Protein AF-D5SZH8-F1 (afdb_monomer)

Radius of gyration: 25.91 Å; Cα contacts (8 Å, |Δi|>4): 132; chains: 1; bounding box: 96×25×32 Å

Mean predicted aligned error: 12.78 Å

Foldseek 3Di:
DDDDDDDPDPDDPPPVVCDPDPDDPLQPAQDPADFPQDDP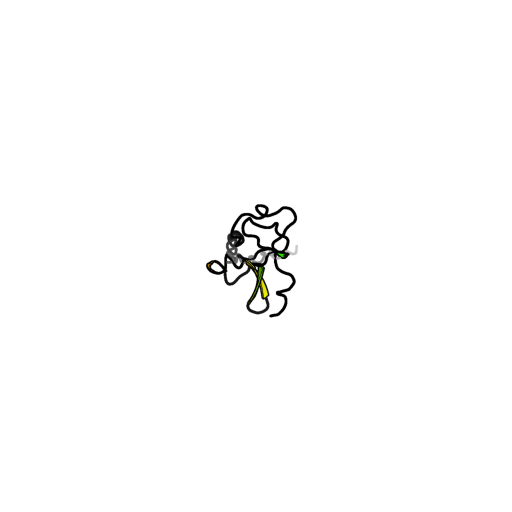PDFLLQFPQFDFDDDPPDTATAGNVRPVVDDSDNSHGDDRGTHDHNPGDGDDPVPPDD

Structure (mmCIF, N/CA/C/O backbone):
data_AF-D5SZH8-F1
#
_entry.id   AF-D5SZH8-F1
#
loop_
_atom_site.group_PDB
_atom_site.id
_atom_site.type_symbol
_atom_site.label_atom_id
_atom_site.label_alt_id
_atom_site.label_comp_id
_atom_site.label_asym_id
_atom_site.label_entity_id
_atom_site.label_seq_id
_atom_site.pdbx_PDB_ins_code
_atom_site.Cartn_x
_atom_site.Cartn_y
_atom_site.Cartn_z
_atom_site.occupancy
_atom_site.B_iso_or_equiv
_atom_site.auth_seq_id
_atom_site.auth_comp_id
_atom_site.auth_asym_id
_atom_site.auth_atom_id
_atom_site.pdbx_PDB_model_num
ATOM 1 N N . MET A 1 1 ? 78.855 -15.730 -7.490 1.00 46.53 1 MET A N 1
ATOM 2 C CA . MET A 1 1 ? 77.997 -14.529 -7.450 1.00 46.53 1 MET A CA 1
ATOM 3 C C . MET A 1 1 ? 76.981 -14.687 -8.572 1.00 46.53 1 MET A C 1
ATOM 5 O O . MET A 1 1 ? 77.348 -14.520 -9.723 1.00 46.53 1 MET A O 1
ATOM 9 N N . LYS A 1 2 ? 75.779 -15.193 -8.275 1.00 49.28 2 LYS A N 1
ATOM 10 C CA . LYS A 1 2 ? 74.735 -15.427 -9.284 1.00 49.28 2 LYS A CA 1
ATOM 11 C C . LYS A 1 2 ? 73.717 -14.298 -9.150 1.00 49.28 2 LYS A C 1
ATOM 13 O O . LYS A 1 2 ? 73.004 -14.244 -8.157 1.00 49.28 2 LYS A O 1
ATOM 18 N N . SER A 1 3 ? 73.739 -13.366 -10.093 1.00 55.72 3 SER A N 1
ATOM 19 C CA . SER A 1 3 ? 72.818 -12.233 -10.173 1.00 55.72 3 SER A CA 1
ATOM 20 C C . SER A 1 3 ? 71.429 -12.758 -10.539 1.00 55.72 3 SER A C 1
ATOM 22 O O . SER A 1 3 ? 71.273 -13.415 -11.567 1.00 55.72 3 SER A O 1
ATOM 24 N N . HIS A 1 4 ? 70.436 -12.521 -9.687 1.00 58.66 4 HIS A N 1
ATOM 25 C CA . HIS A 1 4 ? 69.042 -12.848 -9.980 1.00 58.66 4 HIS A CA 1
ATOM 26 C C . HIS A 1 4 ? 68.482 -11.899 -11.060 1.00 58.66 4 HIS A C 1
ATOM 28 O O . HIS A 1 4 ? 68.818 -10.714 -11.035 1.00 58.66 4 HIS A O 1
ATOM 34 N N . PRO A 1 5 ? 67.635 -12.381 -11.990 1.00 59.00 5 PRO A N 1
ATOM 35 C CA . PRO A 1 5 ? 66.942 -11.522 -12.945 1.00 59.00 5 PRO A CA 1
ATOM 36 C C . PRO A 1 5 ? 65.884 -10.663 -12.237 1.00 59.00 5 PRO A C 1
ATOM 38 O O . PRO A 1 5 ? 65.224 -11.113 -11.298 1.00 59.00 5 PRO A O 1
ATOM 41 N N . THR A 1 6 ? 65.741 -9.416 -12.682 1.00 60.22 6 THR A N 1
ATOM 42 C CA . THR A 1 6 ? 64.751 -8.451 -12.196 1.00 60.22 6 THR A CA 1
ATOM 43 C C . THR A 1 6 ? 63.336 -8.960 -12.456 1.00 60.22 6 THR A C 1
ATOM 45 O O . THR A 1 6 ? 62.935 -9.185 -13.594 1.00 60.22 6 THR A O 1
ATOM 48 N N . ASN A 1 7 ? 62.592 -9.150 -11.371 1.00 59.12 7 ASN A N 1
ATOM 49 C CA . ASN A 1 7 ? 61.163 -9.424 -11.362 1.00 59.12 7 ASN A CA 1
ATOM 50 C C . ASN A 1 7 ? 60.418 -8.129 -11.727 1.00 59.12 7 ASN A C 1
ATOM 52 O O . ASN A 1 7 ? 60.063 -7.349 -10.844 1.00 59.12 7 ASN A O 1
ATOM 56 N N . GLU A 1 8 ? 60.260 -7.850 -13.022 1.00 63.12 8 GLU A N 1
ATOM 57 C CA . GLU A 1 8 ? 59.324 -6.824 -13.479 1.00 63.12 8 GLU A CA 1
ATOM 58 C C . GLU A 1 8 ? 57.905 -7.335 -13.230 1.00 63.12 8 GLU A C 1
ATOM 60 O O . GLU A 1 8 ? 57.437 -8.287 -13.857 1.00 63.12 8 GLU A O 1
ATOM 65 N N . ALA A 1 9 ? 57.242 -6.720 -12.251 1.00 61.97 9 ALA A N 1
ATOM 66 C CA . ALA A 1 9 ? 55.851 -6.990 -11.943 1.00 61.97 9 ALA A CA 1
ATOM 67 C C . ALA A 1 9 ? 54.996 -6.780 -13.209 1.00 61.97 9 ALA A C 1
ATOM 69 O O . ALA A 1 9 ? 55.123 -5.735 -13.855 1.00 61.97 9 ALA A O 1
ATOM 70 N N . PRO A 1 10 ? 54.122 -7.732 -13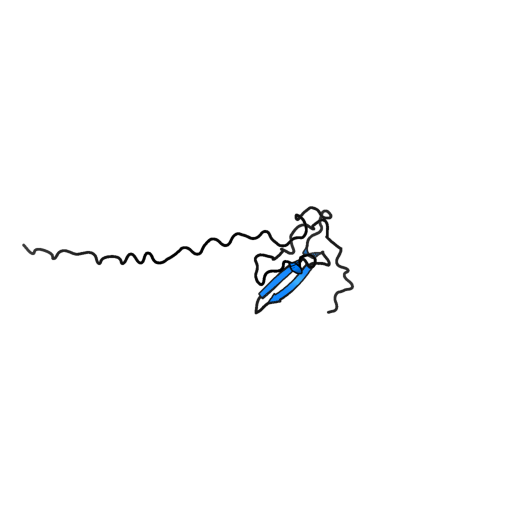.580 1.00 58.38 10 PRO A N 1
ATOM 71 C CA . PRO A 1 10 ? 53.216 -7.534 -14.698 1.00 58.38 10 PRO A CA 1
ATOM 72 C C . PRO A 1 10 ? 52.311 -6.336 -14.399 1.00 58.38 10 PRO A C 1
ATOM 74 O O . PRO A 1 10 ? 51.687 -6.263 -13.339 1.00 58.38 10 PRO A O 1
ATOM 77 N N . GLN A 1 11 ? 52.280 -5.388 -15.335 1.00 59.72 11 GLN A N 1
ATOM 78 C CA . GLN A 1 11 ? 51.422 -4.208 -15.300 1.00 59.72 11 GLN A CA 1
ATOM 79 C C . GLN A 1 11 ? 49.962 -4.665 -15.134 1.00 59.72 11 GLN A C 1
ATOM 81 O O . GLN A 1 11 ? 49.397 -5.310 -16.020 1.00 59.72 11 GLN A O 1
ATOM 86 N N . LEU A 1 12 ? 49.377 -4.376 -13.969 1.00 57.06 12 LEU A N 1
ATOM 87 C CA . LEU A 1 12 ? 47.947 -4.517 -13.709 1.00 57.06 12 LEU A CA 1
ATOM 88 C C . LEU A 1 12 ? 47.219 -3.595 -14.688 1.00 57.06 12 LEU A C 1
ATOM 90 O O . LEU A 1 12 ? 47.374 -2.382 -14.621 1.00 57.06 12 LEU A O 1
ATOM 94 N N . PHE A 1 13 ? 46.466 -4.172 -15.616 1.00 57.34 13 PHE A N 1
ATOM 95 C CA . PHE A 1 13 ? 45.609 -3.426 -16.525 1.00 57.34 13 PHE A CA 1
ATOM 96 C C . PHE A 1 13 ? 44.604 -2.601 -15.702 1.00 57.34 13 PHE A C 1
ATOM 98 O O . PHE A 1 13 ? 43.749 -3.139 -14.998 1.00 57.34 13 PHE A O 1
ATOM 105 N N . GLU A 1 14 ? 44.730 -1.281 -15.764 1.00 60.97 14 GLU A N 1
ATOM 106 C CA . GLU A 1 14 ? 43.742 -0.334 -15.255 1.00 60.97 14 GLU A CA 1
ATOM 107 C C . GLU A 1 14 ? 42.566 -0.317 -16.238 1.00 60.97 14 GLU A C 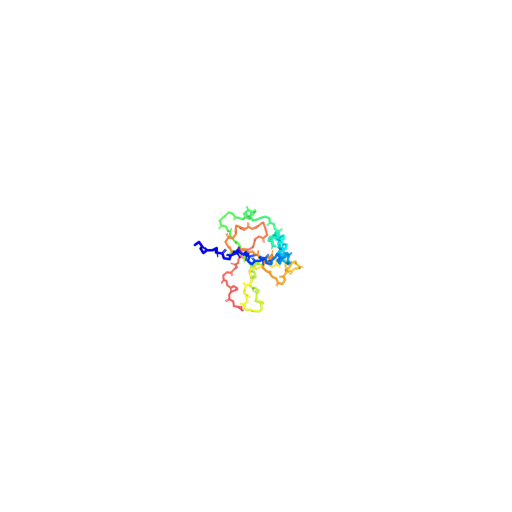1
ATOM 109 O O . GLU A 1 14 ? 42.465 0.543 -17.110 1.00 60.97 14 GLU A O 1
ATOM 114 N N . ASP A 1 15 ? 41.685 -1.317 -16.164 1.00 61.94 15 ASP A N 1
ATOM 115 C CA . ASP A 1 15 ? 40.432 -1.274 -16.921 1.00 61.94 15 ASP A CA 1
ATOM 116 C C . ASP A 1 15 ? 39.439 -0.354 -16.189 1.00 61.94 15 ASP A C 1
ATOM 118 O O . ASP A 1 15 ? 38.518 -0.781 -15.490 1.00 61.94 15 ASP A O 1
ATOM 122 N N . ASP A 1 16 ? 39.670 0.954 -16.336 1.00 61.06 16 ASP A N 1
ATOM 123 C CA . ASP A 1 16 ? 38.879 2.083 -15.818 1.00 61.06 16 ASP A CA 1
ATOM 124 C C . ASP A 1 16 ? 37.446 2.162 -16.400 1.00 61.06 16 ASP A C 1
ATOM 126 O O . ASP A 1 16 ? 36.757 3.184 -16.319 1.00 61.06 16 ASP 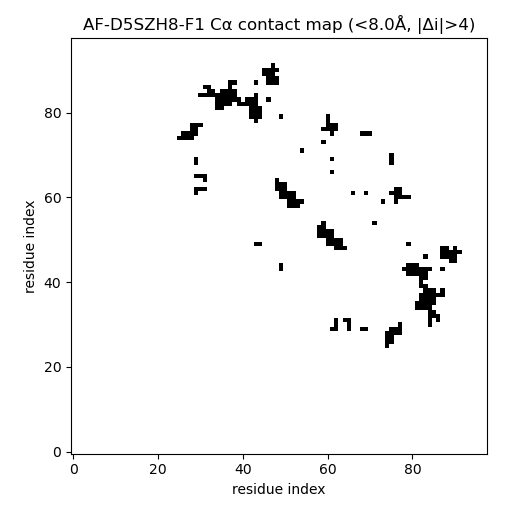A O 1
ATOM 130 N N . THR A 1 17 ? 36.939 1.085 -17.010 1.00 63.91 17 THR A N 1
ATOM 131 C CA . THR A 1 17 ? 35.637 1.087 -17.693 1.00 63.91 17 THR A CA 1
ATOM 132 C C . THR A 1 17 ? 34.466 0.628 -16.824 1.00 63.91 17 THR A C 1
ATOM 134 O O . THR A 1 17 ? 33.315 0.653 -17.278 1.00 63.91 17 THR A O 1
ATOM 137 N N . VAL A 1 18 ? 34.682 0.305 -15.543 1.00 66.19 18 VAL A N 1
ATOM 138 C CA . VAL A 1 18 ? 33.584 -0.015 -14.617 1.00 66.19 18 VAL A CA 1
ATOM 139 C C . VAL A 1 18 ? 32.897 1.271 -14.152 1.00 66.19 18 VAL A C 1
ATOM 141 O O . VAL A 1 18 ? 33.073 1.744 -13.031 1.00 66.19 18 VAL A O 1
ATOM 144 N N . ARG A 1 19 ? 32.055 1.851 -15.015 1.00 72.06 19 ARG A N 1
ATOM 145 C CA . ARG A 1 19 ? 31.140 2.923 -14.604 1.00 72.06 19 ARG A CA 1
ATOM 146 C C . ARG A 1 19 ? 30.227 2.385 -13.496 1.00 72.06 19 ARG A C 1
ATOM 148 O O . ARG A 1 19 ? 29.456 1.456 -13.762 1.00 72.06 19 ARG A O 1
ATOM 155 N N . PRO A 1 20 ? 30.244 2.954 -12.275 1.00 67.31 20 PRO A N 1
ATOM 156 C CA . PRO A 1 20 ? 29.322 2.532 -11.236 1.00 67.31 20 PRO A CA 1
ATOM 157 C C . PRO A 1 20 ? 27.898 2.775 -11.733 1.00 67.31 20 PRO A C 1
ATOM 159 O O . PRO A 1 20 ? 27.552 3.872 -12.181 1.00 67.31 20 PRO A O 1
ATOM 162 N N . LYS A 1 21 ? 27.068 1.729 -11.685 1.00 65.12 21 LYS A N 1
ATOM 163 C CA . LYS A 1 21 ? 25.658 1.829 -12.063 1.00 65.12 21 LYS A CA 1
ATOM 164 C C . LYS A 1 21 ? 25.036 2.955 -11.226 1.00 65.12 21 LYS A C 1
ATOM 166 O O . LYS A 1 21 ? 25.111 2.878 -9.998 1.00 65.12 21 LYS A O 1
ATOM 171 N N . PRO A 1 22 ? 24.452 4.000 -11.844 1.00 64.25 22 PRO A N 1
ATOM 172 C CA . PRO A 1 22 ? 23.924 5.125 -11.090 1.00 64.25 22 PRO A CA 1
ATOM 173 C C . PRO A 1 22 ? 22.897 4.605 -10.089 1.00 64.25 22 PRO A C 1
ATOM 175 O O . PRO A 1 22 ? 22.030 3.800 -10.446 1.00 64.25 22 PRO A O 1
ATOM 178 N N . ALA A 1 23 ? 23.018 5.041 -8.834 1.00 62.97 23 ALA A N 1
ATOM 179 C CA . ALA A 1 23 ? 22.085 4.664 -7.786 1.00 62.97 23 ALA A CA 1
ATOM 180 C C . ALA A 1 23 ? 20.670 5.005 -8.263 1.00 62.97 23 ALA A C 1
ATOM 182 O O . ALA A 1 23 ? 20.341 6.171 -8.496 1.00 62.97 23 ALA A O 1
ATOM 183 N N . SER A 1 24 ? 19.831 3.984 -8.459 1.00 62.03 24 SER A N 1
ATOM 184 C CA . SER A 1 24 ? 18.436 4.211 -8.815 1.00 62.03 24 SER A CA 1
ATOM 185 C C . SER A 1 24 ? 17.828 5.046 -7.696 1.00 62.03 24 SER A C 1
ATOM 187 O O . SER A 1 24 ? 17.785 4.582 -6.551 1.00 62.03 24 SER A O 1
ATOM 189 N N . ARG A 1 25 ? 17.392 6.276 -8.000 1.00 58.66 25 ARG A N 1
ATOM 190 C CA . ARG A 1 25 ? 16.624 7.093 -7.054 1.00 58.66 25 ARG A CA 1
ATOM 191 C C . ARG A 1 25 ? 15.529 6.190 -6.490 1.00 58.66 25 ARG A C 1
ATOM 193 O O . ARG A 1 25 ? 14.760 5.626 -7.266 1.00 58.66 25 ARG A O 1
ATOM 200 N N . LYS A 1 26 ? 15.511 5.982 -5.169 1.00 56.78 26 LYS A N 1
ATOM 201 C CA . LYS A 1 26 ? 14.435 5.236 -4.510 1.00 56.78 26 LYS A CA 1
ATOM 202 C C . LYS A 1 26 ? 13.177 6.066 -4.725 1.00 56.78 26 L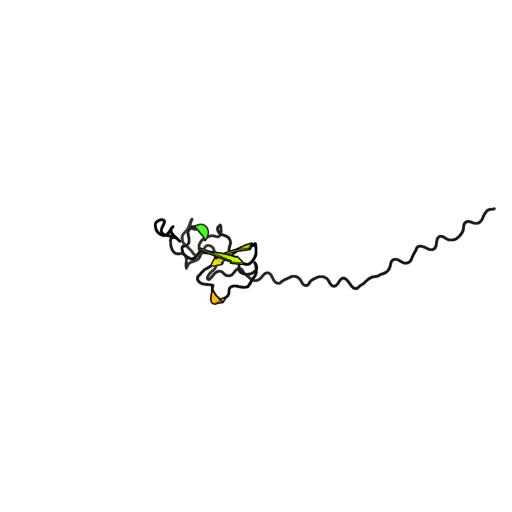YS A C 1
ATOM 204 O O . LYS A 1 26 ? 12.973 7.046 -4.013 1.00 56.78 26 LYS A O 1
ATOM 209 N N . LEU A 1 27 ? 12.409 5.752 -5.771 1.00 57.81 27 LEU A N 1
ATOM 210 C CA . LEU A 1 27 ? 11.121 6.396 -5.966 1.00 57.81 27 LEU A CA 1
ATOM 211 C C . LEU A 1 27 ? 10.312 6.153 -4.689 1.00 57.81 27 LEU A C 1
ATOM 213 O O . LEU A 1 27 ? 10.353 5.039 -4.151 1.00 57.81 27 LEU A O 1
ATOM 217 N N . PRO A 1 28 ? 9.632 7.187 -4.169 1.00 63.22 28 PRO A N 1
ATOM 218 C CA . PRO A 1 28 ? 8.735 6.982 -3.058 1.00 63.22 28 PRO A CA 1
ATOM 219 C C . PRO A 1 28 ? 7.700 5.938 -3.488 1.00 63.22 28 PRO A C 1
ATOM 221 O O . PRO A 1 28 ? 7.244 5.945 -4.637 1.00 63.22 28 PRO A O 1
ATOM 224 N N . PRO A 1 29 ? 7.352 5.014 -2.590 1.00 69.75 29 PRO A N 1
ATOM 225 C CA . PRO A 1 29 ? 6.370 4.002 -2.909 1.00 69.75 29 PRO A CA 1
ATOM 226 C C . PRO A 1 29 ? 5.047 4.656 -3.284 1.00 69.75 29 PRO A C 1
ATOM 228 O O . PRO A 1 29 ? 4.680 5.707 -2.754 1.00 69.75 29 PRO A O 1
ATOM 231 N N . CYS A 1 30 ? 4.325 4.034 -4.210 1.00 77.19 30 CYS A N 1
ATOM 232 C CA . CYS A 1 30 ? 3.135 4.638 -4.785 1.00 77.19 30 CYS A CA 1
ATOM 233 C C . CYS A 1 30 ? 1.936 4.434 -3.848 1.00 77.19 30 CYS A C 1
ATOM 235 O O . CYS A 1 30 ? 1.106 3.542 -4.036 1.00 77.19 30 CYS A O 1
ATOM 237 N N . ILE A 1 31 ? 1.887 5.253 -2.796 1.00 82.25 31 ILE A N 1
ATOM 238 C CA . ILE A 1 31 ? 0.779 5.347 -1.844 1.00 82.25 31 ILE A CA 1
ATOM 239 C C . ILE A 1 31 ? 0.040 6.671 -2.046 1.00 82.25 31 ILE A C 1
ATOM 241 O O . ILE A 1 31 ? 0.686 7.711 -2.164 1.00 82.25 31 ILE A O 1
ATOM 245 N N . PRO A 1 32 ? -1.305 6.671 -2.061 1.00 84.00 32 PRO A N 1
ATOM 246 C CA . PRO A 1 32 ? -2.090 7.889 -2.274 1.00 84.00 32 PRO A CA 1
ATOM 247 C C . PRO A 1 32 ? -1.916 8.908 -1.144 1.00 84.00 32 PRO A C 1
ATOM 249 O O . PRO A 1 32 ? -2.232 10.087 -1.296 1.00 84.00 32 PRO A O 1
ATOM 252 N N . SER A 1 33 ? -1.478 8.469 0.036 1.00 83.69 33 SER A N 1
ATOM 253 C CA . SER A 1 33 ? -1.235 9.306 1.211 1.00 83.69 33 SER A CA 1
ATOM 254 C C . SER A 1 33 ? -0.234 8.618 2.144 1.00 83.69 33 SER A C 1
ATOM 256 O O . SER A 1 33 ? -0.109 7.393 2.062 1.00 83.69 33 SER A O 1
ATOM 258 N N . PRO A 1 34 ? 0.450 9.360 3.036 1.00 83.62 34 PRO A N 1
ATOM 259 C CA . PRO A 1 34 ? 1.405 8.779 3.978 1.00 83.62 34 PRO A CA 1
ATOM 260 C C . PRO A 1 34 ? 0.794 7.625 4.786 1.00 83.62 34 PRO A C 1
ATOM 262 O O . PRO A 1 34 ? -0.353 7.708 5.238 1.00 83.62 34 PRO A O 1
ATOM 265 N N . SER A 1 35 ? 1.551 6.541 4.965 1.00 84.69 35 SER A N 1
ATOM 266 C CA . SER A 1 35 ? 1.151 5.409 5.810 1.00 84.69 35 SER A CA 1
ATOM 267 C C . SER A 1 35 ? 0.999 5.850 7.267 1.00 84.69 35 SER A C 1
ATOM 269 O O . SER A 1 35 ? 1.803 6.648 7.742 1.00 84.69 35 SER A O 1
ATOM 271 N N . GLY A 1 36 ? 0.004 5.320 7.981 1.00 84.31 36 GLY A N 1
ATOM 272 C CA . GLY A 1 36 ? -0.273 5.693 9.376 1.00 84.31 36 GLY A CA 1
ATOM 273 C C . GLY A 1 36 ? -1.232 6.874 9.535 1.00 84.31 36 GLY A C 1
ATOM 274 O O . GLY A 1 36 ? -1.493 7.299 10.651 1.00 84.31 36 GLY A O 1
ATOM 275 N N . THR A 1 37 ? -1.779 7.386 8.429 1.00 87.44 37 THR A N 1
ATOM 276 C CA . THR A 1 37 ? -2.857 8.395 8.434 1.00 87.44 37 THR A CA 1
ATOM 277 C C . THR A 1 37 ? -4.260 7.784 8.481 1.00 87.44 37 THR A C 1
ATOM 279 O O . THR A 1 37 ? -5.243 8.514 8.558 1.00 87.44 37 THR A O 1
ATOM 282 N N . GLY A 1 38 ? -4.367 6.460 8.361 1.00 85.81 38 GLY A N 1
ATOM 283 C CA . GLY A 1 38 ? -5.620 5.716 8.429 1.00 85.81 38 GLY A CA 1
ATOM 284 C C . GLY A 1 38 ? -5.989 5.264 9.849 1.00 85.81 38 GLY A C 1
ATOM 285 O O . GLY A 1 38 ? -5.327 5.643 10.816 1.00 85.81 38 GLY A O 1
ATOM 286 N N . PRO A 1 39 ? -7.044 4.440 9.981 1.00 87.00 39 PRO A N 1
ATOM 287 C CA . PRO A 1 39 ? -7.491 3.920 11.270 1.00 87.00 39 PRO A CA 1
ATOM 288 C C . PRO A 1 39 ? -6.387 3.144 12.004 1.00 87.00 39 PRO A C 1
ATOM 290 O O . PRO A 1 39 ? -5.636 2.370 11.404 1.00 87.00 39 PRO A O 1
ATOM 293 N N . ALA A 1 40 ? -6.296 3.356 13.320 1.00 88.44 40 ALA A N 1
ATOM 294 C CA . ALA A 1 40 ? -5.293 2.718 14.165 1.00 88.44 40 ALA A CA 1
ATOM 295 C C . ALA A 1 40 ? -5.466 1.190 14.168 1.00 88.44 40 ALA A C 1
ATOM 297 O O . ALA A 1 40 ? -6.570 0.679 14.335 1.00 88.44 40 ALA A O 1
ATOM 298 N N . GLY A 1 41 ? -4.361 0.465 13.983 1.00 87.94 41 GLY A N 1
ATOM 299 C CA . GLY A 1 41 ? -4.349 -1.001 13.930 1.00 87.94 41 GLY A CA 1
ATOM 300 C C . GLY A 1 41 ? -4.681 -1.604 12.560 1.00 87.94 41 GLY A C 1
ATOM 301 O O . GLY A 1 41 ? -4.461 -2.798 12.366 1.00 87.94 41 GLY A O 1
ATOM 302 N N . GLU A 1 42 ? -5.136 -0.807 11.589 1.00 91.75 42 GLU A N 1
ATOM 303 C CA . GLU A 1 42 ? -5.399 -1.282 10.229 1.00 91.75 42 GLU A CA 1
ATOM 304 C C . GLU A 1 42 ? -4.162 -1.161 9.331 1.00 91.75 42 GLU A C 1
ATOM 306 O O . GLU A 1 42 ? -3.304 -0.287 9.494 1.00 91.75 42 GLU A O 1
ATOM 311 N N . THR A 1 43 ? -4.069 -2.047 8.338 1.00 93.31 43 THR A N 1
ATOM 312 C CA . THR A 1 43 ? -2.920 -2.120 7.425 1.00 93.31 43 THR A CA 1
ATOM 313 C C . THR A 1 43 ? -3.358 -2.148 5.967 1.00 93.31 43 THR A C 1
ATOM 315 O O . THR A 1 43 ? -4.522 -2.381 5.639 1.00 93.31 43 THR A O 1
ATOM 318 N N . CYS A 1 44 ? -2.419 -1.945 5.042 1.00 90.31 44 CYS A N 1
ATOM 319 C CA . CYS A 1 44 ? -2.683 -2.144 3.619 1.00 90.31 44 CYS A CA 1
ATOM 320 C C . CYS A 1 44 ? -3.186 -3.566 3.312 1.00 90.31 44 CYS A C 1
ATOM 322 O O . CYS A 1 44 ? -3.940 -3.730 2.360 1.00 90.31 44 CYS A O 1
ATOM 324 N N . MET A 1 45 ? -2.835 -4.578 4.114 1.00 90.00 45 MET A N 1
ATOM 325 C CA . MET A 1 45 ? -3.319 -5.956 3.962 1.00 90.00 45 MET A CA 1
ATOM 326 C C . MET A 1 45 ? -4.839 -6.091 4.136 1.00 90.00 45 MET A C 1
ATOM 328 O O . MET A 1 45 ? -5.461 -6.893 3.439 1.00 90.00 45 MET A O 1
ATOM 332 N N . SER A 1 46 ? -5.438 -5.311 5.041 1.00 91.44 46 SER A N 1
ATOM 333 C CA . SER A 1 46 ? -6.890 -5.288 5.272 1.00 91.44 46 SER A CA 1
ATOM 334 C C . SER A 1 46 ? -7.634 -4.327 4.338 1.00 91.44 46 SER A C 1
ATOM 336 O O . SER A 1 46 ? -8.862 -4.250 4.384 1.00 91.44 46 SER A O 1
ATOM 338 N N . CYS A 1 47 ? -6.909 -3.612 3.472 1.00 92.12 47 CYS A N 1
ATOM 339 C CA . CYS A 1 47 ? -7.474 -2.637 2.549 1.00 92.12 47 CYS A CA 1
ATOM 340 C C . CYS A 1 47 ? -8.087 -3.310 1.313 1.00 92.12 47 CYS A C 1
ATOM 342 O O . CYS A 1 47 ? -7.454 -4.150 0.666 1.00 92.12 47 CYS A O 1
ATOM 344 N N . ARG A 1 48 ? -9.281 -2.866 0.913 1.00 92.00 48 ARG A N 1
ATOM 345 C CA . ARG A 1 48 ? -9.955 -3.265 -0.331 1.00 92.00 48 ARG A CA 1
ATOM 346 C C . ARG A 1 48 ? -9.138 -2.921 -1.578 1.00 92.00 48 ARG A C 1
ATOM 348 O O . ARG A 1 48 ? -9.165 -3.651 -2.563 1.00 92.00 48 ARG A O 1
ATOM 355 N N . HIS A 1 49 ? -8.373 -1.833 -1.533 1.00 91.31 49 HIS A N 1
ATOM 356 C CA . HIS A 1 49 ? -7.603 -1.338 -2.677 1.00 91.31 49 HIS A CA 1
ATOM 357 C C . HIS A 1 49 ? -6.236 -2.013 -2.857 1.00 91.31 49 HIS A C 1
ATOM 359 O O . HIS A 1 49 ? -5.471 -1.599 -3.730 1.00 91.31 49 HIS A O 1
ATOM 365 N N . LEU A 1 50 ? -5.880 -3.008 -2.038 1.00 91.00 50 LEU A N 1
ATOM 366 C CA . LEU A 1 50 ? -4.641 -3.757 -2.227 1.00 91.00 50 LEU A CA 1
ATOM 367 C C . LEU A 1 50 ? -4.764 -4.670 -3.453 1.00 91.00 50 LEU A C 1
ATOM 369 O O . LEU A 1 50 ? -5.481 -5.669 -3.434 1.00 91.00 50 LEU A O 1
ATOM 373 N N . CYS A 1 51 ? -4.021 -4.350 -4.510 1.00 91.31 51 CYS A N 1
ATOM 374 C CA . CYS A 1 51 ? -3.980 -5.133 -5.737 1.00 91.31 51 CYS A CA 1
ATOM 375 C C . CYS A 1 51 ? -2.723 -6.010 -5.784 1.00 91.31 51 CYS A C 1
ATOM 377 O O . CYS A 1 51 ? -1.618 -5.557 -5.476 1.00 91.31 51 CYS A O 1
ATOM 379 N N . ARG A 1 52 ? -2.892 -7.259 -6.231 1.00 91.19 52 ARG A N 1
ATOM 380 C CA . ARG A 1 52 ? -1.793 -8.158 -6.604 1.00 91.19 52 ARG A CA 1
ATOM 381 C C . ARG A 1 52 ? -1.667 -8.159 -8.119 1.00 91.19 52 ARG A C 1
ATOM 383 O O . ARG A 1 52 ? -2.564 -8.635 -8.805 1.00 91.19 52 ARG A O 1
ATOM 390 N N . VAL A 1 53 ? -0.571 -7.618 -8.630 1.00 89.31 53 VAL A N 1
ATOM 391 C CA . VAL A 1 53 ? -0.310 -7.504 -10.067 1.00 89.31 53 VAL A CA 1
ATOM 392 C C . VAL A 1 53 ? 0.774 -8.503 -10.433 1.00 89.31 53 VAL A C 1
ATOM 394 O O . VAL A 1 53 ? 1.873 -8.439 -9.887 1.00 89.31 53 VAL A O 1
ATOM 397 N N . ARG A 1 54 ? 0.476 -9.432 -11.343 1.00 89.00 54 ARG A N 1
ATOM 398 C CA . ARG A 1 54 ? 1.483 -10.346 -11.893 1.00 89.00 54 ARG A CA 1
ATOM 399 C C . ARG A 1 54 ? 2.134 -9.706 -13.110 1.00 89.00 54 ARG A C 1
ATOM 401 O O . ARG A 1 54 ? 1.430 -9.192 -13.975 1.00 89.00 54 ARG A O 1
ATOM 408 N N . HIS A 1 55 ? 3.456 -9.731 -13.168 1.00 85.19 55 HIS A N 1
ATOM 409 C CA . HIS A 1 55 ? 4.202 -9.287 -14.337 1.00 85.19 55 HIS A CA 1
ATOM 410 C C . HIS A 1 55 ? 5.474 -10.127 -14.471 1.00 85.19 55 HIS A C 1
ATOM 412 O O . HIS A 1 55 ? 6.335 -10.110 -13.588 1.00 85.19 55 HIS A O 1
ATOM 418 N N . ASN A 1 56 ? 5.569 -10.856 -15.586 1.00 86.31 56 ASN A N 1
ATOM 419 C CA . ASN A 1 56 ? 6.479 -11.991 -15.768 1.00 86.31 56 ASN A CA 1
ATOM 420 C C . ASN A 1 56 ? 6.330 -12.984 -14.599 1.00 86.31 56 ASN A C 1
ATOM 422 O O . ASN A 1 56 ? 5.207 -13.303 -14.207 1.00 86.31 56 ASN A O 1
ATOM 426 N N . ASP A 1 57 ? 7.443 -13.411 -14.007 1.00 88.50 57 ASP A N 1
ATOM 427 C CA . ASP A 1 57 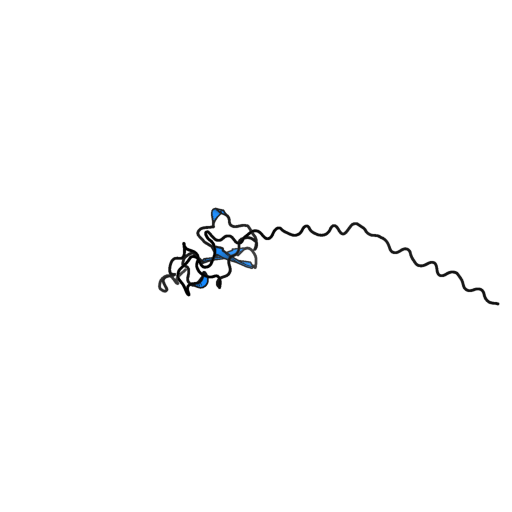? 7.489 -14.348 -12.879 1.00 88.50 57 ASP A CA 1
ATOM 428 C C . ASP A 1 57 ? 7.303 -13.675 -11.506 1.00 88.50 57 ASP A C 1
ATOM 430 O O . ASP A 1 57 ? 7.360 -14.334 -10.467 1.00 88.50 57 ASP A O 1
ATOM 434 N N . TYR A 1 58 ? 7.078 -12.356 -11.472 1.00 85.44 58 TYR A N 1
ATOM 435 C CA . TYR A 1 58 ? 6.980 -11.587 -10.233 1.00 85.44 58 TYR A CA 1
ATOM 436 C C . TYR A 1 58 ? 5.542 -11.185 -9.904 1.00 85.44 58 TYR A C 1
ATOM 438 O O . TYR A 1 58 ? 4.729 -10.854 -10.773 1.00 85.44 58 TYR A O 1
ATOM 446 N N . VAL A 1 59 ? 5.245 -11.162 -8.603 1.00 89.50 59 VAL A N 1
ATOM 447 C CA . VAL A 1 59 ? 3.991 -10.642 -8.055 1.00 89.50 59 VAL A CA 1
ATOM 448 C C . VAL A 1 59 ? 4.280 -9.361 -7.290 1.00 89.50 59 VAL A C 1
ATOM 450 O O . VAL A 1 59 ? 4.991 -9.365 -6.287 1.00 89.50 59 VAL A O 1
ATOM 453 N N . TYR A 1 60 ? 3.678 -8.273 -7.749 1.00 88.94 60 TYR A N 1
ATOM 454 C CA . TYR A 1 60 ? 3.818 -6.945 -7.178 1.00 88.94 60 TYR A CA 1
ATOM 455 C C . TYR A 1 60 ? 2.578 -6.577 -6.369 1.00 88.94 60 TYR A C 1
ATOM 457 O O . TYR A 1 60 ? 1.440 -6.791 -6.798 1.00 88.94 60 TYR A O 1
ATOM 465 N N . LEU A 1 61 ? 2.793 -6.004 -5.188 1.00 90.94 61 LEU A N 1
ATOM 466 C CA . LEU A 1 61 ? 1.730 -5.432 -4.370 1.00 90.94 61 LEU A CA 1
ATOM 467 C C . LEU A 1 61 ? 1.630 -3.948 -4.682 1.00 90.94 61 LEU A C 1
ATOM 469 O O . LEU A 1 61 ? 2.578 -3.204 -4.447 1.00 90.94 61 LEU A O 1
ATOM 473 N N . LYS A 1 62 ? 0.488 -3.505 -5.201 1.00 90.19 62 LYS A N 1
ATOM 474 C CA . LYS A 1 62 ? 0.286 -2.108 -5.594 1.00 90.19 62 LYS A CA 1
ATOM 475 C C . LYS A 1 62 ? -1.052 -1.579 -5.077 1.00 90.19 62 LYS A C 1
ATOM 477 O O . LYS A 1 62 ? -1.997 -2.339 -4.873 1.00 90.19 62 LYS A O 1
ATOM 482 N N . CYS A 1 63 ? -1.140 -0.269 -4.852 1.00 91.38 63 CYS A N 1
ATOM 483 C CA . CYS A 1 63 ? -2.390 0.381 -4.454 1.00 91.38 63 CYS A CA 1
ATOM 484 C C . CYS A 1 63 ? -3.270 0.663 -5.680 1.00 91.38 63 CYS A C 1
ATOM 486 O O . CYS A 1 63 ? -2.810 1.297 -6.629 1.00 91.38 63 CYS A O 1
ATOM 488 N N . GLY A 1 64 ? -4.538 0.248 -5.645 1.00 89.62 64 GLY A N 1
ATOM 489 C CA . GLY A 1 64 ? -5.510 0.452 -6.724 1.00 89.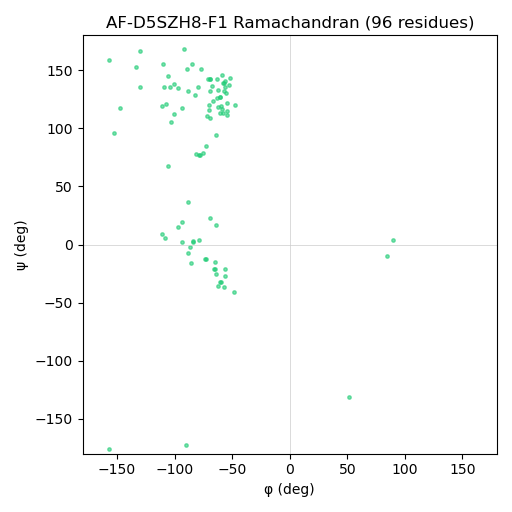62 64 GLY A CA 1
ATOM 490 C C . GLY A 1 64 ? -5.794 1.920 -7.060 1.00 89.62 64 GLY A C 1
ATOM 491 O O . GLY A 1 64 ? -5.980 2.240 -8.231 1.00 89.62 64 GLY A O 1
ATOM 492 N N . HIS A 1 65 ? -5.742 2.826 -6.077 1.00 89.69 65 HIS A N 1
ATOM 493 C CA . HIS A 1 65 ? -5.875 4.277 -6.308 1.00 89.69 65 HIS A CA 1
ATOM 494 C C . HIS A 1 65 ? -4.734 4.852 -7.150 1.00 89.69 65 HIS A C 1
ATOM 496 O O . HIS A 1 65 ? -4.899 5.835 -7.865 1.00 89.69 65 HIS A O 1
ATOM 502 N N . MET A 1 66 ? -3.579 4.193 -7.115 1.00 89.00 66 MET A N 1
ATOM 503 C CA . MET A 1 66 ? -2.372 4.619 -7.809 1.00 89.00 66 MET A CA 1
ATOM 504 C C . MET A 1 66 ? -2.166 3.925 -9.161 1.00 89.00 66 MET A C 1
ATOM 506 O O . MET A 1 66 ? -1.074 4.006 -9.714 1.00 89.00 66 MET A O 1
ATOM 510 N N . LYS A 1 67 ? -3.191 3.263 -9.723 1.00 86.81 67 LYS A N 1
ATOM 511 C CA . LYS A 1 67 ? -3.104 2.531 -11.007 1.00 86.81 67 LYS A CA 1
ATOM 512 C C . LYS A 1 67 ? -2.463 3.336 -12.139 1.00 86.81 67 LYS A C 1
ATOM 514 O O . LYS A 1 67 ? -1.647 2.800 -12.879 1.00 86.81 67 LYS A O 1
ATOM 519 N N . HIS A 1 68 ? -2.796 4.621 -12.237 1.00 84.06 68 HIS A N 1
ATOM 520 C CA . HIS A 1 68 ? -2.262 5.541 -13.246 1.00 84.06 68 HIS A CA 1
ATOM 521 C C . HIS A 1 68 ? -0.749 5.807 -13.099 1.00 84.06 68 HIS A C 1
ATOM 523 O O . HIS A 1 68 ? -0.102 6.205 -14.059 1.00 84.06 68 HIS A O 1
ATOM 529 N N . SER A 1 69 ? -0.188 5.571 -11.911 1.00 83.69 69 SER A N 1
ATOM 530 C CA . SER A 1 69 ? 1.215 5.815 -11.561 1.00 83.69 69 SER A CA 1
ATOM 531 C C . SER A 1 69 ? 2.031 4.522 -11.406 1.00 83.69 69 SER A C 1
ATOM 533 O O . SER A 1 69 ? 3.186 4.564 -10.982 1.00 83.69 69 SER A O 1
ATOM 535 N N . TRP A 1 70 ? 1.459 3.349 -11.710 1.00 85.62 70 TRP A N 1
ATOM 536 C CA . TRP A 1 70 ? 2.175 2.079 -11.593 1.00 85.62 70 TRP A CA 1
ATOM 537 C C . TRP A 1 70 ? 3.312 1.991 -12.611 1.00 85.62 70 TRP A C 1
ATOM 539 O O . TRP A 1 70 ? 3.107 2.059 -13.820 1.00 85.62 70 TRP A O 1
ATOM 549 N N . SER A 1 71 ? 4.525 1.762 -12.115 1.00 79.81 71 SER A N 1
ATOM 550 C CA . SER A 1 71 ? 5.661 1.415 -12.962 1.00 79.81 71 SER A CA 1
ATOM 551 C C . SER A 1 71 ? 5.691 -0.091 -13.241 1.00 79.81 71 SER A C 1
ATOM 553 O O . SER A 1 71 ? 5.214 -0.899 -12.438 1.00 79.81 71 SER A O 1
ATOM 555 N N . ARG A 1 72 ? 6.318 -0.484 -14.359 1.00 74.44 72 ARG A N 1
ATOM 556 C CA . ARG A 1 72 ? 6.586 -1.888 -14.748 1.00 74.44 72 ARG A CA 1
ATOM 557 C C . ARG A 1 72 ? 7.634 -2.589 -13.857 1.00 74.44 72 ARG A C 1
ATOM 559 O O . ARG A 1 72 ? 8.284 -3.533 -14.288 1.00 74.44 72 ARG A O 1
ATOM 566 N N . GLY A 1 73 ? 7.845 -2.112 -12.631 1.00 73.31 73 GLY A N 1
ATOM 567 C CA . GLY A 1 73 ? 8.833 -2.655 -11.703 1.00 73.31 73 GLY A CA 1
ATOM 568 C C . GLY A 1 73 ? 8.519 -2.339 -10.242 1.00 73.31 73 GLY A C 1
ATOM 569 O O . GLY A 1 73 ? 7.493 -1.731 -9.922 1.00 73.31 73 GLY A O 1
ATOM 570 N N . ALA A 1 74 ? 9.440 -2.737 -9.361 1.00 75.94 74 ALA A N 1
ATOM 571 C CA . ALA A 1 74 ? 9.226 -2.741 -7.912 1.00 75.94 74 ALA A CA 1
ATOM 572 C C . ALA A 1 74 ? 9.229 -1.352 -7.245 1.00 75.94 74 ALA A C 1
ATOM 574 O O . ALA A 1 74 ? 8.836 -1.199 -6.092 1.00 75.94 74 ALA A O 1
ATOM 575 N N . GLY A 1 75 ? 9.661 -0.308 -7.961 1.00 74.56 75 GLY A N 1
ATOM 576 C CA . GLY A 1 75 ? 9.790 1.043 -7.401 1.00 74.56 75 GLY A CA 1
ATOM 577 C C . GLY A 1 75 ? 8.467 1.689 -6.971 1.00 74.56 75 GLY A C 1
ATOM 578 O O . GLY A 1 75 ? 8.488 2.675 -6.248 1.00 74.56 75 GLY A O 1
ATOM 579 N N . THR A 1 76 ? 7.325 1.149 -7.403 1.00 78.50 76 THR A N 1
ATOM 580 C CA . THR A 1 76 ? 5.984 1.659 -7.057 1.00 78.50 76 THR A CA 1
ATOM 581 C C . T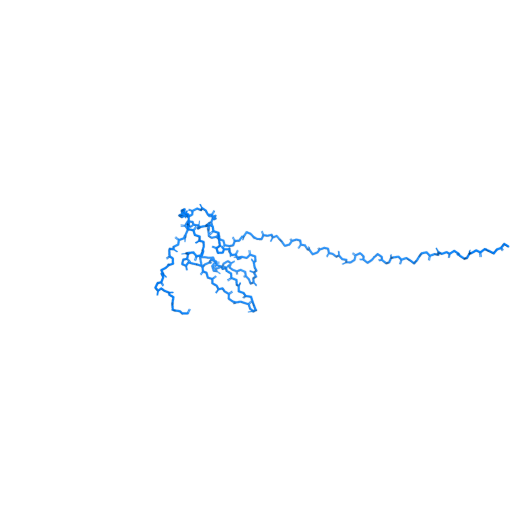HR A 1 76 ? 5.204 0.722 -6.138 1.00 78.50 76 THR A C 1
ATOM 583 O O . THR A 1 76 ? 4.014 0.937 -5.910 1.00 78.50 76 THR A O 1
ATOM 586 N N . ASP A 1 77 ? 5.854 -0.311 -5.610 1.00 86.31 77 ASP A N 1
ATOM 587 C CA . ASP A 1 77 ? 5.193 -1.302 -4.773 1.00 86.31 77 ASP A CA 1
ATOM 588 C C . ASP A 1 77 ? 4.936 -0.791 -3.359 1.00 86.31 77 ASP A C 1
ATOM 590 O O . ASP A 1 77 ? 5.681 0.018 -2.800 1.00 86.31 77 ASP A O 1
ATOM 594 N N . ILE A 1 78 ? 3.878 -1.323 -2.762 1.00 88.25 78 ILE A N 1
ATOM 595 C CA . ILE A 1 78 ? 3.507 -1.101 -1.370 1.00 88.25 78 ILE A CA 1
ATOM 596 C C . ILE A 1 78 ? 3.735 -2.380 -0.571 1.00 88.25 78 ILE A C 1
ATOM 598 O O . ILE A 1 78 ? 3.700 -3.487 -1.107 1.00 88.25 78 ILE A O 1
ATOM 602 N N . ARG A 1 79 ? 3.937 -2.256 0.740 1.00 87.69 79 ARG A N 1
ATOM 603 C CA . ARG A 1 79 ? 4.026 -3.427 1.621 1.00 87.69 79 ARG A CA 1
ATOM 604 C C . ARG A 1 79 ? 2.679 -3.681 2.280 1.00 87.69 79 ARG A C 1
ATOM 606 O O . ARG A 1 79 ? 2.068 -2.762 2.814 1.00 87.69 79 ARG A O 1
ATOM 613 N N . ALA A 1 80 ? 2.247 -4.941 2.303 1.00 87.31 80 ALA A N 1
ATOM 614 C CA . ALA A 1 80 ? 1.001 -5.334 2.962 1.00 87.31 80 ALA A CA 1
ATOM 615 C C . ALA A 1 80 ? 0.971 -4.936 4.452 1.00 87.31 80 ALA A C 1
ATOM 617 O O . ALA A 1 80 ? -0.065 -4.511 4.950 1.00 87.31 80 ALA A O 1
ATOM 618 N N . GLY A 1 81 ? 2.116 -5.011 5.136 1.00 86.56 81 GLY A N 1
ATOM 619 C CA . GLY A 1 81 ? 2.249 -4.643 6.549 1.00 86.56 81 GLY A CA 1
ATOM 620 C C . GLY A 1 81 ? 2.350 -3.143 6.835 1.00 86.56 81 GLY A C 1
ATOM 621 O O . GLY A 1 81 ? 2.572 -2.773 7.982 1.00 86.56 81 GLY A O 1
ATOM 622 N N . TRP A 1 82 ? 2.243 -2.261 5.837 1.00 88.31 82 TRP A N 1
ATOM 623 C CA . TRP A 1 82 ? 2.198 -0.827 6.121 1.00 88.31 82 TRP A CA 1
ATOM 624 C C . TRP A 1 82 ? 0.903 -0.430 6.797 1.00 88.31 82 TRP A C 1
ATOM 626 O O . TRP A 1 82 ? -0.165 -0.933 6.448 1.00 88.31 82 TRP A O 1
ATOM 636 N N . ALA A 1 83 ? 1.017 0.507 7.736 1.00 90.94 83 ALA A N 1
ATOM 637 C CA . ALA A 1 83 ? -0.131 1.123 8.369 1.00 90.94 83 ALA A CA 1
ATOM 638 C C . ALA A 1 83 ? -1.043 1.747 7.307 1.00 90.94 83 ALA A C 1
ATOM 640 O O . ALA A 1 83 ? -0.571 2.337 6.327 1.00 90.94 83 ALA A O 1
ATOM 641 N N . ALA A 1 84 ? -2.350 1.605 7.517 1.00 90.62 84 ALA A N 1
ATOM 642 C CA . ALA A 1 84 ? -3.369 2.131 6.631 1.00 90.62 84 ALA A CA 1
ATOM 643 C C . ALA A 1 84 ? -3.143 3.625 6.342 1.00 90.62 84 ALA A C 1
ATOM 645 O O . ALA A 1 84 ? -2.702 4.400 7.196 1.00 90.62 84 ALA A O 1
ATOM 646 N N . CYS A 1 85 ? -3.431 4.031 5.109 1.00 91.88 85 CYS A N 1
ATOM 647 C CA . CYS A 1 85 ? -3.485 5.442 4.737 1.00 91.88 85 CYS A CA 1
ATOM 648 C C . CYS A 1 85 ? -4.918 5.969 4.906 1.00 91.88 85 CYS A C 1
ATOM 650 O O . CYS A 1 85 ? -5.854 5.181 5.024 1.00 91.88 85 CYS A O 1
ATOM 652 N N . ARG A 1 86 ? -5.118 7.288 4.853 1.00 91.19 86 ARG A N 1
ATOM 653 C CA . ARG A 1 86 ? -6.453 7.910 4.959 1.00 91.19 86 ARG A CA 1
ATOM 654 C C . ARG A 1 86 ? -7.488 7.428 3.927 1.00 91.19 86 ARG A C 1
ATOM 656 O O . ARG A 1 86 ? -8.675 7.605 4.145 1.00 91.19 86 ARG A O 1
ATOM 663 N N . GLN A 1 87 ? -7.046 6.855 2.802 1.00 89.56 87 GLN A N 1
ATOM 664 C CA . GLN A 1 87 ? -7.918 6.279 1.764 1.00 89.56 87 GLN A CA 1
ATOM 665 C C . GLN A 1 87 ? -8.153 4.775 1.958 1.00 89.56 87 GLN A C 1
ATOM 667 O O . GLN A 1 87 ? -8.461 4.056 1.010 1.00 89.56 87 GLN A O 1
ATOM 672 N N . TRP A 1 88 ? -7.911 4.263 3.161 1.00 92.31 88 TRP A N 1
ATOM 673 C CA . TRP A 1 88 ? -8.178 2.873 3.480 1.00 92.31 88 TRP A CA 1
ATOM 674 C C . TRP A 1 88 ? -9.681 2.602 3.481 1.00 92.31 88 TRP A C 1
ATOM 676 O O . TRP A 1 88 ? -10.464 3.364 4.042 1.00 92.31 88 TRP A O 1
ATOM 686 N N . GLU A 1 89 ? -10.056 1.479 2.883 1.00 92.06 89 GLU A N 1
ATOM 687 C CA . GLU A 1 89 ? -11.417 0.961 2.882 1.00 92.06 89 GLU A CA 1
ATOM 688 C C . GLU A 1 89 ? -11.362 -0.503 3.311 1.00 92.06 89 GLU A C 1
ATOM 690 O O . GLU A 1 89 ? -10.495 -1.257 2.855 1.00 92.06 89 GLU A O 1
ATOM 695 N N . LYS A 1 90 ? -12.270 -0.910 4.197 1.00 91.06 90 LYS A N 1
ATOM 696 C CA . LYS A 1 90 ? -12.290 -2.267 4.739 1.00 91.06 90 LYS A CA 1
ATOM 697 C C . LYS A 1 90 ? -12.545 -3.274 3.622 1.00 91.06 90 LYS A C 1
ATOM 699 O O . LYS A 1 90 ? -13.541 -3.180 2.909 1.00 91.06 90 LYS A O 1
ATOM 704 N N . LYS A 1 91 ? -11.668 -4.268 3.491 1.00 87.19 91 LYS A N 1
ATOM 705 C CA . LYS A 1 91 ? -11.910 -5.399 2.596 1.00 87.19 91 LYS A CA 1
ATOM 706 C C . LYS A 1 91 ? -13.034 -6.261 3.165 1.00 87.19 91 LYS A C 1
ATOM 708 O O . LYS A 1 91 ? -12.879 -6.854 4.236 1.00 87.19 91 LYS A O 1
ATOM 713 N N . ASP A 1 92 ? -14.151 -6.343 2.453 1.00 82.56 92 ASP A N 1
ATOM 714 C CA . ASP A 1 92 ? -15.235 -7.232 2.847 1.00 82.56 92 ASP A CA 1
ATOM 715 C C . ASP A 1 92 ? -14.802 -8.694 2.654 1.00 82.56 92 ASP A C 1
ATOM 717 O O . ASP A 1 92 ? -14.234 -9.073 1.627 1.00 82.56 92 ASP A O 1
ATOM 721 N N . ARG A 1 93 ? -15.024 -9.538 3.667 1.00 66.00 93 ARG A N 1
ATOM 722 C CA . ARG A 1 93 ? -14.593 -10.948 3.636 1.00 66.00 93 ARG A CA 1
ATOM 723 C C . ARG A 1 93 ? -15.443 -11.805 2.694 1.00 66.00 93 ARG A C 1
ATOM 725 O O . ARG A 1 93 ? -15.042 -12.925 2.395 1.00 66.00 93 ARG A O 1
ATOM 732 N N . ARG A 1 94 ? -16.587 -11.294 2.227 1.00 64.38 94 ARG A N 1
ATOM 733 C CA . ARG A 1 94 ? -17.501 -11.997 1.310 1.00 64.38 94 ARG A CA 1
ATOM 734 C C . ARG A 1 94 ? -17.129 -11.838 -0.171 1.00 64.38 94 ARG A C 1
ATOM 736 O O . ARG A 1 94 ? -17.562 -12.640 -0.985 1.00 64.38 94 ARG A O 1
ATOM 743 N N . GLU A 1 95 ? -16.270 -10.876 -0.511 1.00 57.09 95 GLU A N 1
ATOM 744 C CA . GLU A 1 95 ? -15.759 -10.610 -1.870 1.00 57.09 95 GLU A CA 1
ATOM 745 C C . GLU A 1 95 ? -14.486 -11.438 -2.188 1.00 57.09 95 GLU A C 1
ATOM 747 O O . GLU A 1 95 ? -13.543 -10.965 -2.821 1.00 57.09 95 GLU A O 1
ATOM 752 N N . VAL A 1 96 ? -14.407 -12.687 -1.711 1.00 50.53 96 VAL A N 1
ATOM 753 C CA . VAL A 1 96 ? -13.321 -13.627 -2.060 1.00 50.53 96 VAL A CA 1
ATOM 754 C C . VAL A 1 96 ? -13.864 -14.678 -3.024 1.00 50.53 96 VAL A C 1
ATOM 756 O O . VAL A 1 96 ? -14.006 -15.847 -2.689 1.00 50.53 96 VAL A O 1
ATOM 759 N N . ALA A 1 97 ? -14.204 -14.235 -4.228 1.00 44.34 97 ALA A N 1
ATOM 760 C CA . ALA A 1 97 ? -14.421 -15.097 -5.381 1.00 44.34 97 ALA A CA 1
ATOM 761 C C . ALA A 1 97 ? -14.121 -14.275 -6.635 1.00 44.34 97 ALA A C 1
ATOM 763 O O . ALA A 1 97 ? -14.966 -13.485 -7.058 1.00 44.34 97 ALA A O 1
ATOM 764 N N . GLN A 1 98 ? -12.891 -14.402 -7.140 1.00 40.09 98 GLN A N 1
ATOM 765 C CA . GLN A 1 98 ? -12.461 -14.159 -8.525 1.00 40.09 98 GLN A CA 1
ATOM 766 C C . GLN A 1 98 ? -10.958 -14.418 -8.643 1.00 40.09 98 GLN A C 1
ATOM 768 O O . GLN A 1 98 ? -10.184 -13.791 -7.881 1.00 40.09 98 GLN A O 1
#

Secondary structure (DSSP, 8-state):
--PPPP---------TT-PPPP----PPP--SS-TTSSSTT-BGGGBTTEEEEEETTEEEEEEGGGGGG--SSGGG---TTSBPPTT--B--TT----

Sequence (98 aa):
MKSHPTNEAPQLFEDDTVRPKPASRKLPPCIPSPSGTGPAGETCMSCRHLCRVRHNDYVYLKCGHMKHSWSRGAGTDIRAGWAACRQWEKKDRREVAQ

pLDDT: mean 77.23, std 14.32, range [40.09, 93.31]

Solvent-accessible surface area (backbone atoms only — not comparable to full-atom values): 6406 Å² total; per-residue (Å²): 137,83,82,77,82,83,82,76,75,79,81,77,80,82,74,83,74,74,72,76,77,75,79,74,75,80,53,72,54,41,58,100,46,66,67,62,60,24,65,88,95,42,28,36,65,53,22,55,47,56,37,80,45,77,56,88,98,42,77,42,38,32,40,54,91,34,59,95,69,61,55,103,54,76,56,26,37,50,59,49,86,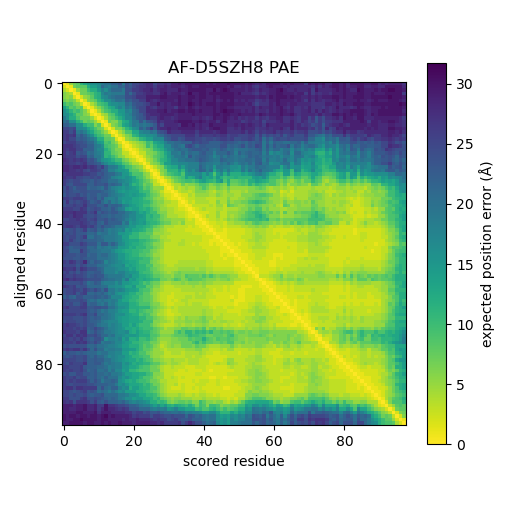37,43,13,22,67,85,58,43,79,48,64,83,84,77,79,80,131

Organism: Planctopirus limnophila (strain ATCC 43296 / DSM 3776 / IFAM 1008 / Mu 290) (NCBI:txid521674)